Protein AF-A0A5E4KSM4-F1 (afdb_monomer)

Foldseek 3Di:
DAQADDPDPPDVVSVVRNVPKDWDKDAQDQQDPVDSHGFGIFIDIPNATAETEHEDEVVVVDFLVNQVLCLQPPPDCPGQQNPQLRGHQKYWRDYLKFIWIFRHHDRVPTDIDTPEPADPNGDIADDDPVGGSCVCVVVPCVDSNNVSVVCVVVPSPPDDDPDD

Secondary structure (DSSP, 8-state):
------SSTT-HHHHHHHHT--EEEEEEEE--SS---EEEEEEEETTEEEEEEEE--GGGT--HHHHHHHHHHT--TTSGGG-TTTS-SEEEEE-SS-EEEES--BTBTPPPEE----BTTBSS----TTS-TTTHIIIIISSHHHHHHHHHHS-TTTT-----

Nearest PDB structures (foldseek):
  4dap-assembly1_A  TM=7.693E-01  e=1.392E+00  Escherichia coli K-12
  6ut8-assembly1_G  TM=4.962E-01  e=8.204E+00  Thermococcus gammatolerans
  7e8r-assembly1_A-2  TM=4.898E-01  e=8.741E+00  Peduovirus P2
  6hrg-assembly1_A  TM=2.519E-01  e=6.784E+00  Ignicoccus hospitalis

Structure (mmCIF, N/CA/C/O backbone):
data_AF-A0A5E4KSM4-F1
#
_entry.id   AF-A0A5E4KSM4-F1
#
loop_
_atom_site.group_PDB
_atom_site.id
_atom_site.type_symbol
_atom_site.label_atom_id
_atom_site.label_alt_id
_atom_site.label_comp_id
_atom_site.label_asym_id
_atom_site.label_entity_id
_atom_site.label_seq_id
_atom_site.pdbx_PDB_ins_code
_atom_site.Cartn_x
_atom_site.Cartn_y
_atom_sit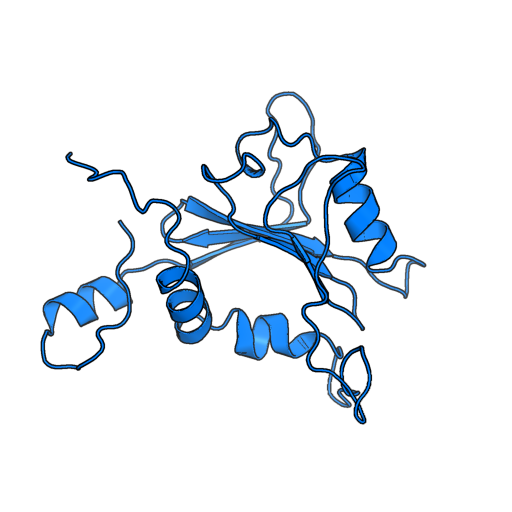e.Cartn_z
_atom_site.occupancy
_atom_site.B_iso_or_equiv
_atom_site.auth_seq_id
_atom_site.auth_comp_id
_atom_site.auth_asym_id
_atom_site.auth_atom_id
_atom_site.pdbx_PDB_model_num
ATOM 1 N N . MET A 1 1 ? -16.378 -13.439 7.287 1.00 70.69 1 MET A N 1
ATOM 2 C CA . MET A 1 1 ? -15.356 -14.501 7.125 1.00 70.69 1 MET A CA 1
ATOM 3 C C . MET A 1 1 ? -14.763 -14.400 5.732 1.00 70.69 1 MET A C 1
ATOM 5 O O . MET A 1 1 ? -15.468 -13.945 4.842 1.00 70.69 1 MET A O 1
ATOM 9 N N . ALA A 1 2 ? -13.489 -14.745 5.560 1.00 84.44 2 ALA A N 1
ATOM 10 C CA . ALA A 1 2 ? -12.841 -14.855 4.255 1.00 84.44 2 ALA A CA 1
ATOM 11 C C . ALA A 1 2 ? -12.543 -16.330 3.982 1.00 84.44 2 ALA A C 1
ATOM 13 O O . ALA A 1 2 ? -12.104 -17.035 4.890 1.00 84.44 2 ALA A O 1
ATOM 14 N N . TYR A 1 3 ? -12.789 -16.777 2.757 1.00 87.50 3 TYR A N 1
ATOM 15 C CA . TYR A 1 3 ? -12.516 -18.149 2.327 1.00 87.50 3 TYR A CA 1
ATOM 16 C C . TYR A 1 3 ? -11.345 -18.133 1.354 1.00 87.50 3 TYR A C 1
ATOM 18 O O . TYR A 1 3 ? -11.289 -17.255 0.505 1.00 87.50 3 TYR A O 1
ATOM 26 N N . PHE A 1 4 ? -10.400 -19.055 1.456 1.00 86.88 4 PHE A N 1
ATOM 27 C CA . PHE A 1 4 ? -9.250 -19.090 0.548 1.00 86.88 4 PHE A CA 1
ATOM 28 C C . PHE A 1 4 ? -9.416 -20.202 -0.480 1.00 86.88 4 PHE A C 1
ATOM 30 O O . PHE A 1 4 ? -10.188 -21.140 -0.266 1.00 86.88 4 PHE A O 1
ATOM 37 N N . LYS A 1 5 ? -8.733 -20.064 -1.618 1.00 82.75 5 LYS A N 1
ATOM 38 C CA . LYS A 1 5 ? -8.804 -21.046 -2.697 1.00 82.75 5 LYS A CA 1
ATOM 39 C C . LYS A 1 5 ? -8.333 -22.405 -2.156 1.00 82.75 5 LYS A C 1
ATOM 41 O O . LYS A 1 5 ? -7.266 -22.459 -1.543 1.00 82.75 5 LYS A O 1
ATOM 46 N N . PRO A 1 6 ? -9.116 -23.484 -2.315 1.00 76.50 6 PRO A N 1
ATOM 47 C CA . PRO A 1 6 ? -8.725 -24.782 -1.789 1.00 76.50 6 PRO A CA 1
ATOM 48 C C . PRO A 1 6 ? -7.533 -25.339 -2.577 1.00 76.50 6 PRO A C 1
ATOM 50 O O . PRO A 1 6 ? -7.424 -25.128 -3.784 1.00 76.50 6 PRO A O 1
ATOM 53 N N . ALA A 1 7 ? -6.653 -26.077 -1.895 1.00 75.19 7 ALA A N 1
ATOM 54 C CA . ALA A 1 7 ? -5.493 -26.715 -2.525 1.00 75.19 7 ALA A CA 1
ATOM 55 C C . ALA A 1 7 ? -5.892 -27.785 -3.563 1.00 75.19 7 ALA A C 1
ATOM 57 O O . ALA A 1 7 ? -5.117 -28.092 -4.464 1.00 75.19 7 ALA A O 1
ATOM 58 N N . SER A 1 8 ? -7.105 -28.335 -3.454 1.00 71.88 8 SER A N 1
ATOM 59 C CA . SER A 1 8 ? -7.704 -29.253 -4.422 1.00 71.88 8 SER A CA 1
ATOM 60 C C . SER A 1 8 ? -9.164 -28.874 -4.698 1.00 71.88 8 SER A C 1
ATOM 62 O O . SER A 1 8 ? -9.861 -28.354 -3.829 1.00 71.88 8 SER A O 1
ATOM 64 N N . GLY A 1 9 ? -9.661 -29.162 -5.904 1.00 67.81 9 GLY A N 1
ATOM 65 C CA . GLY A 1 9 ? -11.060 -28.914 -6.296 1.00 67.81 9 GLY A CA 1
ATOM 66 C C . GLY A 1 9 ? -12.077 -29.898 -5.702 1.00 67.81 9 GLY A C 1
ATOM 67 O O . GLY A 1 9 ? -13.215 -29.951 -6.152 1.00 67.81 9 GLY A O 1
ATOM 68 N N . LEU A 1 10 ? -11.678 -30.710 -4.718 1.00 71.06 10 LEU A N 1
ATOM 69 C CA . LEU A 1 10 ? -12.478 -31.825 -4.199 1.00 71.06 10 LEU A CA 1
ATOM 70 C C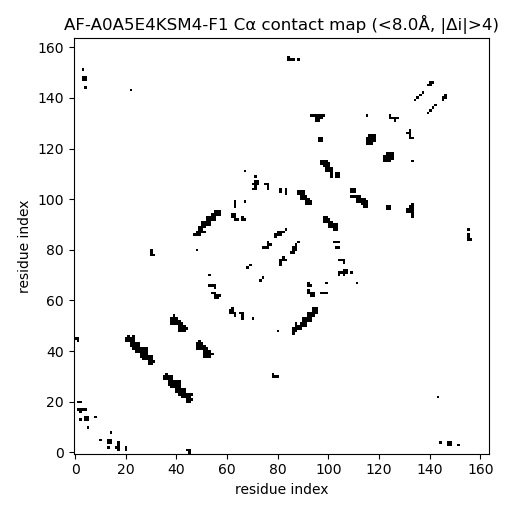 . LEU A 1 10 ? -13.612 -31.388 -3.258 1.00 71.06 10 LEU A C 1
ATOM 72 O O . LEU A 1 10 ? -14.458 -32.207 -2.916 1.00 71.06 10 LEU A O 1
ATOM 76 N N . ASN A 1 11 ? -13.646 -30.117 -2.840 1.00 81.88 11 ASN A N 1
ATOM 77 C CA . ASN A 1 11 ? -14.707 -29.570 -1.994 1.00 81.88 11 ASN A CA 1
ATOM 78 C C . ASN A 1 11 ? -15.462 -28.430 -2.715 1.00 81.88 11 ASN A C 1
ATOM 80 O O . ASN A 1 11 ? -15.051 -27.264 -2.632 1.00 81.88 11 ASN A O 1
ATOM 84 N N . PRO A 1 12 ? -16.591 -28.744 -3.381 1.00 83.69 12 PRO A N 1
ATOM 85 C CA . PRO A 1 12 ? -17.412 -27.762 -4.091 1.00 83.69 12 PRO A CA 1
ATOM 86 C C . PRO A 1 12 ? -17.946 -26.628 -3.204 1.00 83.69 12 PRO A C 1
ATOM 88 O O . PRO A 1 12 ? -18.126 -25.505 -3.676 1.00 83.69 12 PRO A O 1
ATOM 91 N N . GLU A 1 13 ? -18.195 -26.880 -1.916 1.00 85.44 13 GLU A N 1
ATOM 92 C CA . GLU A 1 13 ? -18.677 -25.853 -0.981 1.00 85.44 13 GLU A CA 1
ATOM 93 C C . GLU A 1 13 ? -17.594 -24.821 -0.660 1.00 85.44 13 GLU A C 1
ATOM 95 O O . GLU A 1 13 ? -17.872 -23.620 -0.582 1.00 85.44 13 GLU A O 1
ATOM 100 N N . THR A 1 14 ? -16.344 -25.270 -0.532 1.00 83.50 14 THR A N 1
ATOM 101 C CA . THR A 1 14 ? -15.199 -24.373 -0.323 1.00 83.50 14 THR A CA 1
ATOM 102 C C . THR A 1 14 ? -14.975 -23.493 -1.549 1.00 83.50 14 THR A C 1
ATOM 104 O O . THR A 1 14 ? -14.737 -22.293 -1.414 1.00 83.50 14 THR A O 1
ATOM 107 N N . GLU A 1 15 ? -15.135 -24.047 -2.752 1.00 86.88 15 GLU A N 1
ATOM 108 C CA . GLU A 1 15 ? -15.044 -23.275 -3.991 1.00 86.88 15 GLU A CA 1
ATOM 109 C C . GLU A 1 15 ? -16.175 -22.240 -4.115 1.00 86.88 15 GLU A C 1
ATOM 111 O O . GLU A 1 15 ? -15.921 -21.078 -4.445 1.00 86.88 15 GLU A O 1
ATOM 116 N N . ARG A 1 16 ? -17.421 -22.620 -3.793 1.00 88.94 16 ARG A N 1
ATOM 117 C CA . ARG A 1 16 ? -18.547 -21.671 -3.727 1.00 88.94 16 ARG A CA 1
ATOM 118 C C . ARG A 1 16 ? -18.259 -20.548 -2.735 1.00 88.94 16 ARG A C 1
ATOM 120 O O . ARG A 1 16 ? -18.412 -19.378 -3.076 1.00 88.94 16 ARG A O 1
ATOM 127 N N . SER A 1 17 ? -17.777 -20.888 -1.543 1.00 90.44 17 SER A N 1
ATOM 128 C CA . SER A 1 17 ? -17.452 -19.910 -0.501 1.00 90.44 17 SER A CA 1
ATOM 129 C C . SER A 1 17 ? -16.315 -18.971 -0.920 1.00 90.44 17 SER A C 1
ATOM 131 O O . SER A 1 17 ? -16.392 -17.767 -0.679 1.00 90.44 17 SER A O 1
ATOM 133 N N . TYR A 1 18 ? -15.294 -19.481 -1.619 1.00 91.56 18 TYR A N 1
ATOM 134 C CA . TYR A 1 18 ? -14.220 -18.666 -2.192 1.00 91.56 18 TYR A CA 1
ATOM 135 C C . TYR A 1 18 ? -14.749 -17.639 -3.204 1.00 91.56 18 TYR A C 1
ATOM 137 O O . TYR A 1 18 ? -14.391 -16.456 -3.154 1.00 91.56 18 TYR A O 1
ATOM 145 N N . LYS A 1 19 ? -15.648 -18.072 -4.097 1.00 91.94 19 LYS A N 1
ATOM 146 C CA . LYS A 1 19 ? -16.264 -17.204 -5.112 1.00 91.94 19 LYS A CA 1
ATOM 147 C C . LYS A 1 19 ? -17.088 -16.073 -4.489 1.00 91.94 19 LYS A C 1
ATOM 149 O O . LYS A 1 19 ? -17.129 -14.989 -5.066 1.00 91.94 19 LYS A O 1
ATOM 154 N N . LEU A 1 20 ? -17.653 -16.284 -3.297 1.00 94.38 20 LEU A N 1
ATOM 155 C CA . LEU A 1 20 ? -18.423 -15.279 -2.554 1.00 94.38 20 LEU A CA 1
ATOM 156 C C . LEU A 1 20 ? -17.577 -14.168 -1.912 1.00 94.38 20 LEU A C 1
ATOM 158 O O . LEU A 1 20 ? -18.148 -13.170 -1.469 1.00 94.38 20 LEU A O 1
ATOM 162 N N . ASN A 1 21 ? -16.244 -14.289 -1.865 1.00 95.25 21 ASN A N 1
ATOM 163 C CA . ASN A 1 21 ? -15.414 -13.193 -1.367 1.00 95.25 21 ASN A CA 1
ATOM 164 C C . ASN A 1 21 ? -15.533 -11.957 -2.261 1.00 95.25 21 ASN A C 1
ATOM 166 O O . ASN A 1 21 ? -15.333 -12.023 -3.480 1.00 95.25 21 ASN A O 1
ATOM 170 N N . LYS A 1 22 ? -15.769 -10.816 -1.619 1.00 95.75 22 LYS A N 1
ATOM 171 C CA . LYS A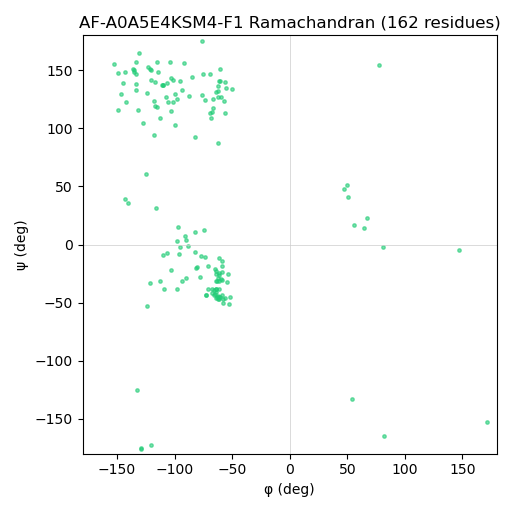 1 22 ? -15.820 -9.490 -2.222 1.00 95.75 22 LYS A CA 1
ATOM 172 C C . LYS A 1 22 ? -14.533 -8.746 -1.903 1.00 95.75 22 LYS A C 1
ATOM 174 O O . LYS A 1 22 ? -14.271 -8.431 -0.741 1.00 95.75 22 LYS A O 1
ATOM 179 N N . LEU A 1 23 ? -13.751 -8.463 -2.938 1.00 96.50 23 LEU A N 1
ATOM 180 C CA . LEU A 1 23 ? -12.612 -7.559 -2.859 1.00 96.50 23 LEU A CA 1
ATOM 181 C C . LEU A 1 23 ? -13.069 -6.176 -3.315 1.00 96.50 23 LEU A C 1
ATOM 183 O O . LEU A 1 23 ? -13.861 -6.061 -4.250 1.00 96.50 23 LEU A O 1
ATOM 187 N N . THR A 1 24 ? -12.596 -5.136 -2.643 1.00 97.56 24 THR A N 1
ATOM 188 C CA . THR A 1 24 ? -12.997 -3.753 -2.922 1.00 97.56 24 THR A CA 1
ATOM 189 C C . THR A 1 24 ? -11.788 -2.838 -2.956 1.00 97.56 24 THR A C 1
ATOM 191 O O . THR A 1 24 ? -10.850 -3.032 -2.184 1.00 97.56 24 THR A O 1
ATOM 194 N N . VAL A 1 25 ? -11.855 -1.798 -3.784 1.00 98.19 25 VAL A N 1
ATOM 195 C CA . VAL A 1 25 ? -10.913 -0.677 -3.771 1.00 98.19 25 VAL A CA 1
ATOM 196 C C . VAL A 1 25 ? -11.693 0.583 -3.423 1.00 98.19 25 VAL A C 1
ATOM 198 O O . VAL A 1 25 ? -12.607 0.964 -4.151 1.00 98.19 25 VAL A O 1
ATOM 201 N N . THR A 1 26 ? -11.340 1.233 -2.319 1.00 98.25 26 THR A N 1
ATOM 202 C CA . THR A 1 26 ? -11.922 2.520 -1.922 1.00 98.25 26 THR A CA 1
ATOM 203 C C . THR A 1 26 ? -10.906 3.618 -2.172 1.00 98.25 26 THR A C 1
ATOM 205 O O . THR A 1 26 ? -9.810 3.569 -1.621 1.00 98.25 26 THR A O 1
ATOM 208 N N . ARG A 1 27 ? -11.268 4.613 -2.983 1.00 98.38 27 ARG A N 1
ATOM 209 C CA . ARG A 1 27 ? -10.432 5.790 -3.246 1.00 98.38 27 ARG A CA 1
ATOM 210 C C . ARG A 1 27 ? -10.633 6.845 -2.165 1.00 98.38 27 ARG A C 1
ATOM 212 O O . ARG A 1 27 ? -11.762 7.042 -1.727 1.00 98.38 27 ARG A O 1
ATOM 219 N N . GLN A 1 28 ? -9.562 7.552 -1.808 1.00 97.56 28 GLN A N 1
ATOM 220 C CA . GLN A 1 28 ? -9.586 8.702 -0.901 1.00 97.56 28 GLN A CA 1
ATOM 221 C C . GLN A 1 28 ? -10.341 8.400 0.402 1.00 97.56 28 GLN A C 1
ATOM 223 O O . GLN A 1 28 ? -11.248 9.126 0.813 1.00 97.56 28 GLN A O 1
ATOM 228 N N . LEU A 1 29 ? -9.983 7.293 1.056 1.00 96.88 29 LEU A N 1
ATOM 229 C CA . LEU A 1 29 ? -10.634 6.877 2.292 1.00 96.88 29 LEU A CA 1
ATOM 230 C C . LEU A 1 29 ? -10.295 7.861 3.412 1.00 96.88 29 LEU A C 1
ATOM 232 O O . LEU A 1 29 ? -9.184 7.829 3.942 1.00 96.88 29 LEU A O 1
ATOM 236 N N . LYS A 1 30 ? -11.279 8.658 3.833 1.00 96.81 30 LYS A N 1
ATOM 237 C CA . LYS A 1 30 ? -11.229 9.404 5.094 1.00 96.81 30 LYS A CA 1
ATOM 238 C C . LYS A 1 30 ? -11.285 8.418 6.254 1.00 96.81 30 LYS A C 1
ATOM 240 O O . LYS A 1 30 ? -12.267 7.697 6.420 1.00 96.81 30 LYS A O 1
ATOM 245 N N . TYR A 1 31 ? -10.203 8.341 7.019 1.00 93.56 31 TYR A N 1
ATOM 246 C CA . TYR A 1 31 ? -10.014 7.290 8.026 1.00 93.56 31 TYR A CA 1
ATOM 247 C C . TYR A 1 31 ? -10.178 7.777 9.468 1.00 93.56 31 TYR A C 1
ATOM 249 O O . TYR A 1 31 ? -10.157 6.961 10.389 1.00 93.56 31 TYR A O 1
ATOM 257 N N . SER A 1 32 ? -10.314 9.087 9.664 1.00 93.44 32 SER A N 1
ATOM 258 C CA . SER A 1 32 ? -10.371 9.726 10.974 1.00 93.44 32 SER A CA 1
ATOM 259 C C . SER A 1 32 ? -11.721 10.405 11.169 1.00 93.44 32 SER A C 1
ATOM 261 O O . SER A 1 32 ? -12.227 11.062 10.268 1.00 93.44 32 SER A O 1
ATOM 263 N N . LEU A 1 33 ? -12.283 10.298 12.374 1.00 92.19 33 LEU A N 1
ATOM 264 C CA . LEU A 1 33 ? -13.442 11.106 12.784 1.00 92.19 33 LEU A CA 1
ATOM 265 C C . LEU A 1 33 ? -13.035 12.506 13.267 1.00 92.19 33 LEU A C 1
ATOM 267 O O . LEU A 1 33 ? -13.890 13.322 13.592 1.00 92.19 33 LEU A O 1
ATOM 271 N N . LYS A 1 34 ? -11.727 12.762 13.383 1.00 93.44 34 LYS A N 1
ATOM 272 C CA . LYS A 1 34 ? -11.157 13.995 13.941 1.00 93.44 34 LYS A CA 1
ATOM 273 C C . LYS A 1 34 ? -10.477 14.862 12.885 1.00 93.44 34 LYS A C 1
ATOM 275 O O . LYS A 1 34 ? -10.039 15.962 13.199 1.00 93.44 34 LYS A O 1
ATOM 280 N N . SER A 1 35 ? -10.319 14.352 11.665 1.00 93.56 35 SER A N 1
ATOM 281 C CA . SER A 1 35 ? -9.676 15.070 10.569 1.00 93.56 35 SER A CA 1
ATOM 282 C C . SER A 1 35 ? -10.195 14.593 9.219 1.00 93.56 35 SER A C 1
ATOM 284 O O . SER A 1 35 ? -10.588 13.442 9.066 1.00 93.56 35 SER A O 1
ATOM 286 N N . GLU A 1 36 ? -10.091 15.460 8.218 1.00 94.94 36 GLU A N 1
ATOM 287 C CA . GLU A 1 36 ? -10.439 15.155 6.826 1.00 94.94 36 GLU A CA 1
ATOM 288 C C . GLU A 1 36 ? -9.315 14.423 6.074 1.00 94.94 36 GLU A C 1
ATOM 29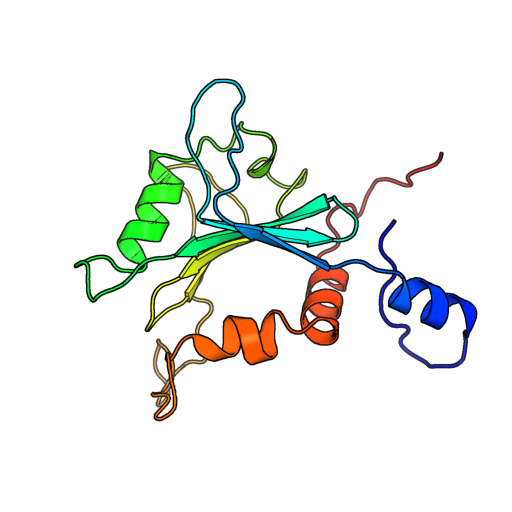0 O O . GLU A 1 36 ? -9.364 14.290 4.851 1.00 94.94 36 GLU A O 1
ATOM 295 N N . LYS A 1 37 ? -8.279 13.956 6.787 1.00 95.81 37 LYS A N 1
ATOM 296 C CA . LYS A 1 37 ? -7.162 13.235 6.176 1.00 95.81 37 LYS A CA 1
ATOM 297 C C . LYS A 1 37 ? -7.666 11.938 5.539 1.00 95.81 37 LYS A C 1
ATOM 299 O O . LYS A 1 37 ? -8.369 11.145 6.172 1.00 95.81 37 LYS A O 1
ATOM 304 N N . SER A 1 38 ? -7.247 11.712 4.300 1.00 97.38 38 SER A N 1
ATOM 305 C CA . SER A 1 38 ? -7.524 10.504 3.533 1.00 97.38 38 SER A CA 1
ATOM 306 C C . SER A 1 38 ? -6.249 9.723 3.238 1.00 97.38 38 SER A C 1
ATOM 308 O O . SER A 1 38 ? -5.156 10.288 3.239 1.00 97.38 38 SER A O 1
ATOM 310 N N . VAL A 1 39 ? -6.401 8.423 2.989 1.00 97.50 39 VAL A N 1
ATOM 311 C CA . VAL A 1 39 ? -5.407 7.607 2.278 1.00 97.50 39 VAL A CA 1
ATOM 312 C C . VAL A 1 39 ? -5.882 7.380 0.845 1.00 97.50 39 VAL A C 1
ATOM 314 O O . VAL A 1 39 ? -7.088 7.223 0.623 1.00 97.50 39 VAL A O 1
ATOM 317 N N . ASP A 1 40 ? -4.963 7.375 -0.122 1.00 98.31 40 ASP A N 1
ATOM 318 C CA . ASP A 1 40 ? -5.327 7.383 -1.542 1.00 98.31 40 ASP A CA 1
ATOM 319 C C . ASP A 1 40 ? -6.138 6.159 -1.952 1.00 98.31 40 ASP A C 1
ATOM 321 O O . ASP A 1 40 ? -7.168 6.316 -2.613 1.00 98.31 40 ASP A O 1
ATOM 325 N N . LEU A 1 41 ? -5.723 4.960 -1.526 1.00 98.56 41 LEU A N 1
ATOM 326 C CA . LEU A 1 41 ? -6.504 3.736 -1.702 1.00 98.56 41 LEU A CA 1
ATOM 327 C C . LEU A 1 41 ? -6.566 2.899 -0.422 1.00 98.56 41 LEU A C 1
ATOM 329 O O . LEU A 1 41 ? -5.595 2.777 0.328 1.00 98.56 41 LEU A O 1
ATOM 333 N N . LEU A 1 42 ? -7.702 2.233 -0.235 1.00 98.25 42 LEU A N 1
ATOM 334 C CA . LEU A 1 42 ? -7.856 1.091 0.657 1.00 98.25 42 LEU A CA 1
ATOM 335 C C . LEU A 1 42 ? -8.264 -0.137 -0.158 1.00 98.25 42 LEU A C 1
ATOM 337 O O . LEU A 1 42 ? -9.315 -0.132 -0.799 1.00 98.25 42 LEU A O 1
ATOM 341 N N . LEU A 1 43 ? -7.480 -1.208 -0.058 1.00 97.81 43 LEU A N 1
ATOM 342 C CA . LEU A 1 43 ? -7.885 -2.539 -0.499 1.00 97.81 43 LEU A CA 1
ATOM 343 C C . LEU A 1 43 ? -8.620 -3.235 0.647 1.00 97.81 43 LEU A C 1
ATOM 345 O O . LEU A 1 43 ? -8.116 -3.301 1.775 1.00 97.81 43 LEU A O 1
ATOM 349 N N . GLY A 1 44 ? -9.811 -3.750 0.358 1.00 96.12 44 GLY A N 1
ATOM 350 C CA . GLY A 1 44 ? -10.685 -4.411 1.320 1.00 96.12 44 GLY A CA 1
ATOM 351 C C . GLY A 1 44 ? -11.054 -5.835 0.913 1.00 96.12 44 GLY A C 1
ATOM 352 O O . GLY A 1 44 ? -11.103 -6.159 -0.271 1.00 96.12 44 GLY A O 1
ATOM 353 N N . LEU A 1 45 ? -11.342 -6.672 1.910 1.00 95.31 45 LEU A N 1
ATOM 354 C CA . LEU A 1 45 ? -11.851 -8.033 1.753 1.00 95.31 45 LEU A CA 1
ATOM 355 C C . LEU A 1 45 ? -13.055 -8.235 2.673 1.00 95.31 45 LEU A C 1
ATOM 357 O O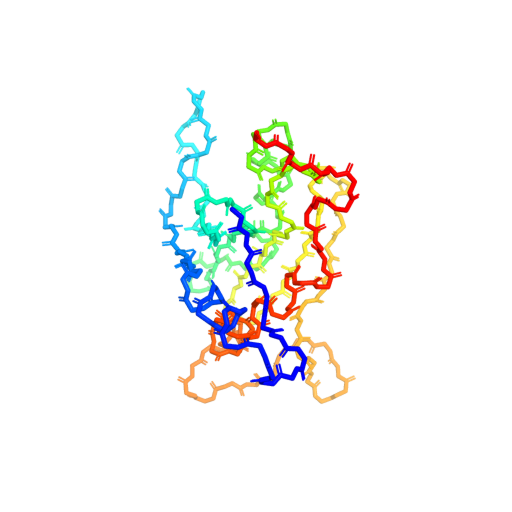 . LEU A 1 45 ? -12.925 -8.177 3.895 1.00 95.31 45 LEU A O 1
ATOM 361 N N . ASN A 1 46 ? -14.232 -8.471 2.094 1.00 94.12 46 ASN A N 1
ATOM 362 C CA . ASN A 1 46 ? -15.495 -8.662 2.816 1.00 94.12 46 ASN A CA 1
ATOM 363 C C . ASN A 1 46 ? -15.763 -7.548 3.849 1.00 94.12 46 ASN A C 1
ATOM 365 O O . ASN A 1 46 ? -16.186 -7.815 4.972 1.00 94.12 46 ASN A O 1
ATOM 369 N N . GLY A 1 47 ? -15.465 -6.299 3.470 1.00 90.81 47 GLY A N 1
ATOM 370 C CA . GLY A 1 47 ? -15.627 -5.110 4.314 1.00 90.81 47 GLY A CA 1
ATOM 371 C C . GLY A 1 47 ? -14.498 -4.865 5.322 1.00 90.81 47 GLY A C 1
ATOM 372 O O . GLY A 1 47 ? -14.527 -3.861 6.031 1.00 90.81 47 GLY A O 1
ATOM 373 N N . LEU A 1 48 ? -13.490 -5.739 5.393 1.00 91.38 48 LEU A N 1
ATOM 374 C CA . LEU A 1 48 ? -12.325 -5.549 6.255 1.00 91.38 48 LEU A CA 1
ATOM 375 C C . LEU A 1 48 ? -11.182 -4.872 5.486 1.00 91.38 48 LEU A C 1
ATOM 377 O O . LEU A 1 48 ? -10.847 -5.330 4.393 1.00 91.38 48 LEU A O 1
ATOM 381 N N . PRO A 1 49 ? -10.540 -3.832 6.045 1.00 94.00 49 PRO A N 1
ATOM 382 C CA . PRO A 1 49 ? -9.351 -3.233 5.446 1.00 94.00 49 PRO A CA 1
ATOM 383 C C . PRO A 1 49 ? -8.183 -4.224 5.487 1.00 94.00 49 PRO A C 1
ATOM 385 O O . PRO A 1 49 ? -7.829 -4.709 6.564 1.00 94.00 49 PRO A O 1
ATOM 388 N N . VAL A 1 50 ? -7.569 -4.501 4.334 1.00 95.19 50 VAL A N 1
ATOM 389 C CA . VAL A 1 50 ? -6.408 -5.403 4.228 1.00 95.19 50 VAL A CA 1
ATOM 390 C C . VAL A 1 50 ? -5.132 -4.678 3.824 1.00 95.19 50 VAL A C 1
ATOM 392 O O . VAL A 1 50 ? -4.060 -5.054 4.292 1.00 95.19 50 VAL A O 1
ATOM 395 N N . SER A 1 51 ? -5.221 -3.608 3.034 1.00 97.38 51 SER A N 1
ATOM 396 C CA . SER A 1 51 ? -4.058 -2.798 2.677 1.00 97.38 51 SER A CA 1
ATOM 397 C C . SER A 1 51 ? -4.427 -1.339 2.447 1.00 97.38 51 SER A C 1
ATOM 399 O O . SER A 1 51 ? -5.527 -1.049 1.984 1.00 97.38 51 SER A O 1
ATOM 401 N N . THR A 1 52 ? -3.509 -0.430 2.765 1.00 98.56 52 THR A N 1
ATOM 402 C CA . THR A 1 52 ? -3.616 0.991 2.412 1.00 98.56 52 THR A CA 1
ATOM 403 C C . THR A 1 52 ? -2.513 1.372 1.437 1.00 98.56 52 THR A C 1
ATOM 405 O O . THR A 1 52 ? -1.405 0.847 1.536 1.00 98.56 52 THR A O 1
ATOM 408 N N . VAL A 1 53 ? -2.780 2.327 0.555 1.00 98.75 53 VAL A N 1
ATOM 409 C CA . VAL A 1 53 ? -1.835 2.757 -0.479 1.00 98.75 53 VAL A CA 1
ATOM 410 C C . VAL A 1 53 ? -1.772 4.278 -0.518 1.00 98.75 53 VAL A C 1
ATOM 412 O O . VAL A 1 53 ? -2.818 4.921 -0.546 1.00 98.75 53 VAL A O 1
ATOM 415 N N . GLU A 1 54 ? -0.562 4.828 -0.550 1.00 98.69 54 GLU A N 1
ATOM 416 C CA . GLU A 1 54 ? -0.294 6.224 -0.916 1.00 98.69 54 GLU A CA 1
ATOM 417 C C . GLU A 1 54 ? 0.351 6.235 -2.302 1.00 98.69 54 GLU A C 1
ATOM 419 O O . GLU A 1 54 ? 1.344 5.537 -2.535 1.00 98.69 54 GLU A O 1
ATOM 424 N N . LEU A 1 55 ? -0.226 7.013 -3.215 1.00 98.31 55 LEU A N 1
ATOM 425 C CA . LEU A 1 55 ? 0.207 7.138 -4.600 1.00 98.31 55 LEU A CA 1
ATOM 426 C C . LEU A 1 55 ? 0.897 8.488 -4.805 1.00 98.31 55 LEU A C 1
ATOM 428 O O . LEU A 1 55 ? 0.452 9.529 -4.314 1.00 98.31 55 LEU A O 1
ATOM 432 N N . LYS A 1 56 ? 1.992 8.481 -5.562 1.00 98.00 56 LYS A N 1
ATOM 433 C CA . LYS A 1 56 ? 2.724 9.683 -5.971 1.00 98.00 56 LYS A CA 1
ATOM 434 C C . LYS A 1 56 ? 2.994 9.657 -7.463 1.00 98.00 56 LYS A C 1
ATOM 436 O O . LYS A 1 56 ? 2.803 8.643 -8.128 1.00 98.00 56 LYS A O 1
ATOM 441 N N . SER A 1 57 ? 3.370 10.812 -7.992 1.00 95.06 57 SER A N 1
ATOM 442 C CA . SER A 1 57 ? 3.616 11.008 -9.412 1.00 95.06 57 SER A CA 1
ATOM 443 C C . SER A 1 57 ? 4.803 11.935 -9.605 1.00 95.06 57 SER A C 1
ATOM 445 O O . SER A 1 57 ? 4.794 13.088 -9.161 1.00 95.06 57 SER A O 1
ATOM 447 N N . GLN A 1 58 ? 5.813 11.444 -10.317 1.00 90.50 58 GLN A N 1
ATOM 448 C CA . GLN A 1 58 ? 7.017 12.217 -10.612 1.00 90.50 58 GLN A CA 1
ATOM 449 C C . GLN A 1 58 ? 6.687 13.441 -11.482 1.00 90.50 58 GLN A C 1
ATOM 451 O O . GLN A 1 58 ? 7.356 14.465 -11.374 1.00 90.50 58 GLN A O 1
ATOM 456 N N . PHE A 1 59 ? 5.595 13.393 -12.260 1.00 90.06 59 PHE A N 1
ATOM 457 C CA . PHE A 1 59 ? 5.084 14.542 -13.018 1.00 90.06 59 PHE A CA 1
ATOM 458 C C . PHE A 1 59 ? 4.716 15.733 -12.125 1.00 90.06 59 PHE A C 1
ATOM 460 O O . PHE A 1 59 ? 4.818 16.877 -12.555 1.00 90.06 59 PHE A O 1
ATOM 467 N N . THR A 1 60 ? 4.309 15.480 -10.878 1.00 92.44 60 THR A N 1
ATOM 468 C CA . THR A 1 60 ? 4.020 16.522 -9.879 1.00 92.44 60 THR A CA 1
ATOM 469 C C . THR A 1 60 ? 5.203 16.776 -8.941 1.00 92.44 60 THR A C 1
ATOM 471 O O . THR A 1 60 ? 5.024 17.352 -7.871 1.00 92.44 60 THR A O 1
ATOM 474 N N . GLY A 1 61 ? 6.405 16.303 -9.292 1.00 94.94 61 GLY A N 1
ATOM 475 C CA . GLY A 1 61 ? 7.603 16.416 -8.460 1.00 94.94 61 GLY A CA 1
ATOM 476 C C . GLY A 1 61 ? 7.545 15.593 -7.171 1.00 94.94 61 GLY A C 1
ATOM 477 O O . GLY A 1 61 ? 8.226 15.940 -6.209 1.00 94.94 61 GLY A O 1
ATOM 478 N N . GLN A 1 62 ? 6.711 14.544 -7.123 1.00 97.12 62 GLN A N 1
ATOM 479 C CA . GLN A 1 62 ? 6.599 13.663 -5.962 1.00 97.12 62 GLN A CA 1
ATOM 480 C C . GLN A 1 62 ? 6.928 12.212 -6.305 1.00 97.12 62 GLN A C 1
ATOM 482 O O . GLN A 1 62 ? 6.510 11.697 -7.334 1.00 97.12 62 GLN A O 1
ATOM 487 N N . ASP A 1 63 ? 7.609 11.526 -5.401 1.00 97.88 63 ASP A N 1
ATOM 488 C CA . ASP A 1 63 ? 8.054 10.147 -5.576 1.00 97.88 63 ASP A CA 1
ATOM 489 C C . ASP A 1 63 ? 7.652 9.265 -4.383 1.00 97.88 63 ASP A C 1
ATOM 491 O O . ASP A 1 63 ? 6.978 9.682 -3.432 1.00 97.88 63 ASP A O 1
ATOM 495 N N . VAL A 1 64 ? 8.106 8.019 -4.400 1.00 97.81 64 VAL A N 1
ATOM 496 C CA . VAL A 1 64 ? 7.853 7.062 -3.329 1.00 97.81 64 VAL A CA 1
ATOM 497 C C . VAL A 1 64 ? 8.428 7.504 -1.974 1.00 97.81 64 VAL A C 1
ATOM 499 O O . VAL A 1 64 ? 7.921 7.102 -0.924 1.00 97.81 64 VAL A O 1
ATOM 502 N N . THR A 1 65 ? 9.458 8.355 -1.945 1.00 98.06 65 THR A N 1
ATOM 503 C CA . THR A 1 65 ? 9.987 8.961 -0.711 1.00 98.06 65 THR A CA 1
ATOM 504 C C . THR A 1 65 ? 8.975 9.928 -0.110 1.00 98.06 65 THR A C 1
ATOM 506 O O . THR A 1 65 ? 8.777 9.915 1.108 1.00 98.06 65 THR A O 1
ATOM 509 N N . ASN A 1 66 ? 8.248 10.691 -0.931 1.00 98.50 66 ASN A N 1
ATOM 510 C CA . ASN A 1 66 ? 7.144 11.517 -0.442 1.00 98.50 66 ASN A CA 1
ATOM 511 C C . ASN A 1 66 ? 6.000 10.674 0.139 1.00 98.50 66 ASN A C 1
ATOM 513 O O . ASN A 1 66 ? 5.477 11.031 1.193 1.00 98.50 66 ASN A O 1
ATOM 517 N N . ALA A 1 67 ? 5.640 9.549 -0.487 1.00 98.25 67 ALA A N 1
ATOM 518 C CA . ALA A 1 67 ? 4.645 8.622 0.069 1.00 98.25 67 ALA A CA 1
ATOM 519 C C . ALA A 1 67 ? 5.099 8.026 1.414 1.00 98.25 67 ALA A C 1
ATOM 521 O O . ALA A 1 67 ? 4.348 8.043 2.391 1.00 98.25 67 ALA A O 1
ATOM 522 N N . LYS A 1 68 ? 6.354 7.558 1.498 1.00 98.62 68 LYS A N 1
ATOM 523 C CA . LYS A 1 68 ? 6.957 7.058 2.747 1.00 98.62 68 LYS A CA 1
ATOM 524 C C . LYS A 1 68 ? 6.905 8.113 3.854 1.00 98.62 68 LYS A C 1
ATOM 526 O O . LYS A 1 68 ? 6.505 7.800 4.976 1.00 98.62 68 LYS A O 1
ATOM 531 N N . ARG A 1 69 ? 7.273 9.360 3.535 1.00 98.25 69 ARG A N 1
ATOM 532 C CA . ARG A 1 69 ? 7.226 10.491 4.469 1.00 98.25 69 ARG A CA 1
ATOM 533 C C . ARG A 1 69 ? 5.803 10.778 4.938 1.00 98.25 69 ARG A C 1
ATOM 535 O O . ARG A 1 69 ? 5.591 10.923 6.133 1.00 98.25 69 ARG A O 1
ATOM 542 N N . GLN A 1 70 ? 4.825 10.776 4.035 1.00 97.75 70 GLN A N 1
ATOM 543 C CA . GLN A 1 70 ? 3.420 10.991 4.387 1.00 97.75 70 GLN A CA 1
ATOM 544 C C . GLN A 1 70 ? 2.912 9.940 5.386 1.00 97.75 70 GLN A C 1
ATOM 546 O O . GLN A 1 70 ? 2.286 10.282 6.385 1.00 97.75 70 GLN A O 1
ATOM 551 N N . PHE A 1 71 ? 3.249 8.665 5.192 1.00 98.06 71 PHE A N 1
ATOM 552 C CA . PHE A 1 71 ? 2.961 7.629 6.189 1.00 98.06 71 PHE A CA 1
ATOM 553 C C . PHE A 1 71 ? 3.650 7.865 7.540 1.00 98.06 71 PHE A C 1
ATOM 555 O O . PHE A 1 71 ? 3.066 7.573 8.579 1.00 98.06 71 PHE A O 1
ATOM 562 N N . ILE A 1 72 ? 4.888 8.359 7.536 1.00 97.75 72 ILE A N 1
ATOM 563 C CA . ILE A 1 72 ? 5.682 8.593 8.749 1.00 97.75 72 ILE A CA 1
ATOM 564 C C . ILE A 1 72 ? 5.167 9.798 9.548 1.00 97.75 72 ILE A C 1
ATOM 566 O O . ILE A 1 72 ? 5.109 9.731 10.775 1.00 97.75 72 ILE A O 1
ATOM 570 N N . GLU A 1 73 ? 4.833 10.888 8.861 1.00 96.25 73 GLU A N 1
ATOM 571 C CA . GLU A 1 73 ? 4.550 12.191 9.470 1.00 96.25 73 GLU A CA 1
ATOM 572 C C . GLU A 1 73 ? 3.047 12.435 9.653 1.00 96.25 73 GLU A C 1
ATOM 574 O O . GLU A 1 73 ? 2.630 12.971 10.680 1.00 96.25 73 GLU A O 1
ATOM 579 N N . ASP A 1 74 ? 2.211 12.005 8.699 1.00 95.31 74 ASP A N 1
ATOM 580 C CA . ASP A 1 74 ? 0.793 12.380 8.668 1.00 95.31 74 ASP A CA 1
ATOM 581 C C . ASP A 1 74 ? -0.173 11.299 9.144 1.00 95.31 74 ASP A C 1
ATOM 583 O O . ASP A 1 74 ? -1.319 11.631 9.491 1.00 95.31 74 ASP A O 1
ATOM 587 N N . ARG A 1 75 ? 0.239 10.027 9.116 1.00 95.12 75 ARG A N 1
ATOM 588 C CA . ARG A 1 75 ? -0.612 8.878 9.454 1.00 95.12 75 ARG A CA 1
ATOM 589 C C . ARG A 1 75 ? -0.328 8.420 10.877 1.00 95.12 75 ARG A C 1
ATOM 591 O O . ARG A 1 75 ? 0.655 7.736 11.137 1.00 95.12 75 ARG A O 1
ATOM 598 N N . ASP A 1 76 ? -1.218 8.775 11.803 1.00 94.56 76 ASP A N 1
ATOM 599 C CA . ASP A 1 76 ? -1.122 8.320 13.192 1.00 94.56 76 ASP A CA 1
ATOM 600 C C . ASP A 1 76 ? -1.355 6.793 13.267 1.00 94.56 76 ASP A C 1
ATOM 602 O O . ASP A 1 76 ? -2.464 6.333 12.974 1.00 94.56 76 ASP A O 1
ATOM 606 N N . PRO A 1 77 ? -0.368 5.983 13.709 1.00 94.62 77 PRO A N 1
ATOM 607 C CA . PRO A 1 77 ? -0.525 4.532 13.853 1.00 94.62 77 PRO A CA 1
ATOM 608 C C . PRO A 1 77 ? -1.615 4.105 14.854 1.00 94.62 77 PRO A C 1
ATOM 610 O O . PRO A 1 77 ? -1.960 2.921 14.936 1.00 94.62 77 PRO A O 1
ATOM 613 N N . LYS A 1 78 ? -2.138 5.038 15.661 1.00 93.19 78 LYS A N 1
ATOM 614 C CA . LYS A 1 78 ? -3.255 4.801 16.585 1.00 93.19 78 LYS A CA 1
ATOM 615 C C . LYS A 1 78 ? -4.619 4.848 15.898 1.00 93.19 78 LYS A C 1
ATOM 617 O O . LYS A 1 78 ? -5.567 4.295 16.467 1.00 93.19 78 LYS A O 1
ATOM 622 N N . GLU A 1 79 ? -4.725 5.456 14.715 1.00 95.06 79 GLU A N 1
ATOM 623 C CA . GLU A 1 79 ? -5.961 5.449 13.930 1.00 95.06 79 GLU A CA 1
ATOM 624 C C . GLU A 1 79 ? -6.353 4.005 13.584 1.00 95.06 79 GLU A C 1
ATOM 626 O O . GLU A 1 79 ? -5.478 3.180 13.290 1.00 95.06 79 GLU A O 1
ATOM 631 N N . PRO A 1 80 ? -7.653 3.648 13.616 1.00 93.19 80 PRO A N 1
ATOM 632 C CA . PRO A 1 80 ? -8.079 2.258 13.512 1.00 93.19 80 PRO A CA 1
ATOM 633 C C . PRO A 1 80 ? -7.491 1.526 12.306 1.00 93.19 80 PRO A C 1
ATOM 635 O O . PRO A 1 80 ? -6.998 0.413 12.474 1.00 93.19 80 PRO A O 1
ATOM 638 N N . VAL A 1 81 ? -7.496 2.149 11.122 1.00 95.06 81 VAL A N 1
ATOM 639 C CA . VAL A 1 81 ? -7.044 1.531 9.863 1.00 95.06 81 VAL A CA 1
ATOM 640 C C . VAL A 1 81 ? -5.553 1.164 9.865 1.00 95.06 81 VAL A C 1
ATOM 642 O O . VAL A 1 81 ? -5.193 0.145 9.278 1.00 95.06 81 VAL A O 1
ATOM 645 N N . PHE A 1 82 ? -4.712 1.922 10.577 1.00 95.88 82 PHE A N 1
ATOM 646 C CA . PHE A 1 82 ? -3.253 1.740 10.629 1.00 95.88 82 PHE A CA 1
ATOM 647 C C . PHE A 1 82 ? -2.782 0.898 11.819 1.00 95.88 82 PHE A C 1
ATOM 649 O O . PHE A 1 82 ? -1.591 0.629 11.984 1.00 95.88 82 PHE A O 1
ATOM 656 N N . LYS A 1 83 ? -3.712 0.464 12.674 1.00 92.62 83 LYS A N 1
ATOM 657 C CA . LYS A 1 83 ? -3.370 -0.238 13.903 1.00 92.62 83 LYS A CA 1
ATOM 658 C C . LYS A 1 83 ? -2.808 -1.628 13.609 1.00 92.62 83 LYS A C 1
ATOM 660 O O . LYS A 1 83 ? -3.527 -2.538 13.179 1.00 92.62 83 LYS A O 1
ATOM 665 N N . PHE A 1 84 ? -1.525 -1.795 13.928 1.00 90.06 84 PHE A N 1
ATOM 666 C CA . PHE A 1 84 ? -0.765 -3.020 13.691 1.00 90.06 84 PHE A CA 1
ATOM 667 C C . PHE A 1 84 ? -1.479 -4.279 14.208 1.00 90.06 84 PHE A C 1
ATOM 669 O O . PHE A 1 84 ? -1.985 -4.298 15.335 1.00 90.06 84 PHE A O 1
ATOM 676 N N . LYS A 1 85 ? -1.506 -5.334 13.379 1.00 83.00 85 LYS A N 1
ATOM 677 C CA . LYS A 1 85 ? -2.162 -6.634 13.645 1.00 83.00 85 LYS A CA 1
ATOM 678 C C . LYS A 1 85 ? -3.658 -6.557 13.998 1.00 83.00 85 LYS A C 1
ATOM 680 O O . LYS A 1 85 ? -4.206 -7.504 14.556 1.00 83.00 85 LYS A O 1
ATOM 685 N N . LYS A 1 86 ? -4.335 -5.437 13.719 1.00 81.75 86 LYS A N 1
ATOM 686 C CA . LYS A 1 86 ? -5.782 -5.290 13.968 1.00 81.75 86 LYS A CA 1
ATOM 687 C C . LYS A 1 86 ? -6.591 -4.960 12.720 1.00 81.75 86 LYS A C 1
ATOM 689 O O . LYS A 1 86 ? -7.766 -5.339 12.669 1.00 81.75 86 LYS A O 1
ATOM 694 N N . ARG A 1 87 ? -6.009 -4.215 11.777 1.00 86.12 87 ARG A N 1
ATOM 695 C CA . ARG A 1 87 ? -6.656 -3.772 10.532 1.00 86.12 87 ARG A CA 1
ATOM 696 C C . ARG A 1 87 ? -5.740 -4.020 9.334 1.00 86.12 87 ARG A C 1
ATOM 698 O O . ARG A 1 87 ? -5.352 -5.171 9.160 1.00 86.12 87 ARG A O 1
ATOM 705 N N . ALA A 1 88 ? -5.433 -3.002 8.525 1.00 92.00 88 ALA A N 1
ATOM 706 C CA . ALA A 1 88 ? -4.626 -3.181 7.325 1.00 92.00 88 ALA A CA 1
ATOM 707 C C . ALA A 1 88 ? -3.286 -3.851 7.672 1.00 92.00 88 ALA A C 1
ATOM 709 O O . ALA A 1 88 ? -2.646 -3.517 8.670 1.00 92.00 88 ALA A O 1
ATOM 710 N N . LEU A 1 89 ? -2.912 -4.841 6.867 1.00 93.62 89 LEU A N 1
ATOM 711 C CA . LEU A 1 89 ? -1.758 -5.710 7.090 1.00 93.62 89 LEU A CA 1
ATOM 712 C C . LEU A 1 89 ? -0.486 -5.168 6.457 1.00 93.62 89 LEU A C 1
ATOM 714 O O . LEU A 1 89 ? 0.614 -5.450 6.930 1.00 93.62 89 LEU A O 1
ATOM 718 N N . VAL A 1 90 ? -0.649 -4.416 5.374 1.00 96.50 90 VAL A N 1
ATOM 719 C CA . VAL A 1 90 ? 0.444 -3.862 4.589 1.00 96.50 90 VAL A CA 1
ATOM 720 C C . VAL A 1 90 ? 0.061 -2.490 4.055 1.00 96.50 90 VAL A C 1
ATOM 722 O O . VAL A 1 90 ? -1.069 -2.260 3.617 1.00 96.50 90 VAL A O 1
ATOM 725 N N . HIS A 1 91 ? 1.022 -1.579 4.102 1.00 98.19 91 HIS A N 1
ATOM 726 C CA . HIS A 1 91 ? 0.912 -0.211 3.630 1.00 98.19 91 HIS A CA 1
ATOM 727 C C . HIS A 1 91 ? 1.889 -0.036 2.465 1.00 98.19 91 HIS A C 1
ATOM 729 O O . HIS A 1 91 ? 3.091 -0.229 2.655 1.00 98.19 91 HIS A O 1
ATOM 735 N N . PHE A 1 92 ? 1.380 0.283 1.276 1.00 98.75 92 PHE A N 1
ATOM 736 C CA . PHE A 1 92 ? 2.184 0.488 0.072 1.00 98.75 92 PHE A CA 1
ATOM 737 C C . PHE A 1 92 ? 2.411 1.979 -0.178 1.00 98.75 92 PHE A C 1
ATOM 739 O O . PHE A 1 92 ? 1.467 2.764 -0.212 1.00 98.75 92 PHE A O 1
ATOM 746 N N . ALA A 1 93 ? 3.667 2.351 -0.382 1.00 98.75 93 ALA A N 1
ATOM 747 C CA . ALA A 1 93 ? 4.079 3.620 -0.958 1.00 98.75 93 ALA A CA 1
ATOM 748 C C . ALA A 1 93 ? 4.436 3.353 -2.424 1.00 98.75 93 ALA A C 1
ATOM 750 O O . AL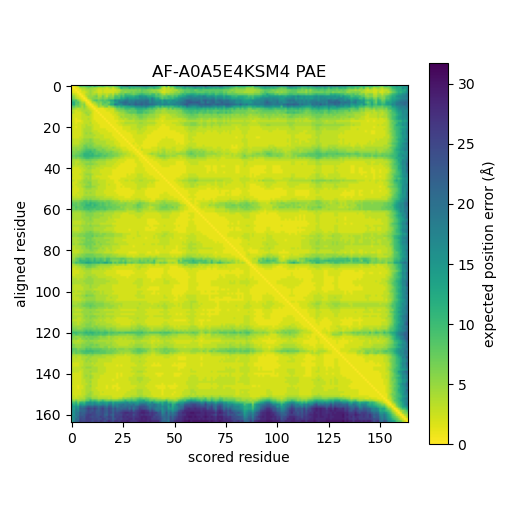A A 1 93 ? 5.282 2.497 -2.691 1.00 98.75 93 ALA A O 1
ATOM 751 N N . VAL A 1 94 ? 3.780 4.043 -3.355 1.00 98.75 94 VAL A N 1
ATOM 752 C CA . VAL A 1 94 ? 3.876 3.749 -4.792 1.00 98.75 94 VAL A CA 1
ATOM 753 C C . VAL A 1 94 ? 4.079 5.035 -5.578 1.00 98.75 94 VAL A C 1
ATOM 755 O O . VAL A 1 94 ? 3.391 6.027 -5.341 1.00 98.75 94 VAL A O 1
ATOM 758 N N . ASP A 1 95 ? 4.966 4.991 -6.560 1.00 98.38 95 ASP A N 1
ATOM 759 C CA . ASP A 1 95 ? 5.005 5.948 -7.661 1.00 98.38 95 ASP A CA 1
ATOM 760 C C . ASP A 1 95 ? 5.051 5.187 -9.016 1.00 98.38 95 ASP A C 1
ATOM 762 O O . ASP A 1 95 ? 4.898 3.958 -9.035 1.00 98.38 95 ASP A O 1
ATOM 766 N N . PRO A 1 96 ? 5.177 5.865 -10.172 1.00 97.94 96 PRO A N 1
ATOM 767 C CA . PRO A 1 96 ? 5.251 5.206 -11.481 1.00 97.94 96 PRO A CA 1
ATOM 768 C C . PRO A 1 96 ? 6.411 4.213 -11.661 1.00 97.94 96 PRO A C 1
ATOM 770 O O . PRO A 1 96 ? 6.326 3.322 -12.514 1.00 97.94 96 PRO A O 1
ATOM 773 N N . ASP A 1 97 ? 7.483 4.359 -10.882 1.00 97.69 97 ASP A N 1
ATOM 774 C CA . ASP A 1 97 ? 8.748 3.652 -11.055 1.00 97.69 97 ASP A CA 1
ATOM 775 C C . ASP A 1 97 ? 9.006 2.602 -9.972 1.00 97.69 97 ASP A C 1
ATOM 777 O O . ASP A 1 97 ? 9.522 1.523 -10.281 1.00 97.69 97 ASP A O 1
ATOM 781 N N . GLU A 1 98 ? 8.641 2.880 -8.721 1.00 98.38 98 GLU A N 1
ATOM 782 C CA . GLU A 1 98 ? 8.974 2.062 -7.560 1.00 98.38 98 GLU A CA 1
ATOM 783 C C . GLU A 1 98 ? 7.803 1.842 -6.592 1.00 98.38 98 GLU A C 1
ATOM 785 O O . GLU A 1 98 ? 6.916 2.675 -6.394 1.00 98.38 98 GLU A O 1
ATOM 790 N N . VAL A 1 99 ? 7.851 0.693 -5.917 1.00 98.69 99 VAL A N 1
ATOM 791 C CA . VAL A 1 99 ? 6.952 0.299 -4.835 1.00 98.69 99 VAL A CA 1
ATOM 792 C C . VAL A 1 99 ? 7.777 -0.046 -3.603 1.00 98.69 99 VAL A C 1
ATOM 794 O O . VAL A 1 99 ? 8.699 -0.864 -3.636 1.00 98.69 99 VAL A O 1
ATOM 797 N N . PHE A 1 100 ? 7.394 0.537 -2.474 1.00 98.81 100 PHE A N 1
ATOM 798 C CA . PHE A 1 100 ? 7.874 0.151 -1.155 1.00 98.81 100 PHE A CA 1
ATOM 799 C C . PHE A 1 100 ? 6.692 -0.245 -0.284 1.00 98.81 100 PHE A C 1
ATOM 801 O O . PHE A 1 100 ? 5.589 0.280 -0.427 1.00 98.81 100 PHE A O 1
ATOM 808 N N . MET A 1 101 ? 6.925 -1.146 0.663 1.00 98.44 101 MET A N 1
ATOM 809 C CA . MET A 1 101 ? 5.891 -1.565 1.597 1.00 98.44 101 MET A CA 1
ATOM 810 C C . MET A 1 101 ? 6.382 -1.600 3.038 1.00 98.44 101 MET A C 1
ATOM 812 O O . MET A 1 101 ? 7.570 -1.765 3.314 1.00 98.44 101 MET A O 1
ATOM 816 N N . THR A 1 102 ? 5.445 -1.497 3.972 1.00 97.88 102 THR A N 1
ATOM 817 C CA . THR A 1 102 ? 5.681 -1.780 5.388 1.00 97.88 102 THR A CA 1
ATOM 818 C C . THR A 1 102 ? 4.465 -2.456 6.005 1.00 97.88 102 THR A C 1
ATOM 820 O O . THR A 1 102 ? 3.330 -2.202 5.611 1.00 97.88 102 THR A O 1
ATOM 823 N N . THR A 1 103 ? 4.685 -3.323 6.989 1.00 95.00 103 THR A N 1
ATOM 824 C CA . THR A 1 103 ? 3.604 -3.990 7.730 1.00 95.00 103 THR A CA 1
ATOM 825 C C . THR A 1 103 ? 3.265 -3.284 9.039 1.00 95.00 103 THR A C 1
ATOM 827 O O . THR A 1 103 ? 2.333 -3.688 9.727 1.00 95.00 103 THR A O 1
ATOM 830 N N . LYS A 1 104 ? 4.057 -2.284 9.451 1.00 96.06 104 LYS A N 1
ATOM 831 C CA . LYS A 1 104 ? 3.873 -1.567 10.715 1.00 96.06 104 LYS A CA 1
ATOM 832 C C . LYS A 1 104 ? 4.343 -0.124 10.582 1.00 96.06 104 LYS A C 1
ATOM 834 O O . LYS A 1 104 ? 5.540 0.121 10.456 1.00 96.06 104 LYS A O 1
ATOM 839 N N . LEU A 1 105 ? 3.411 0.814 10.722 1.00 97.19 105 LEU A N 1
ATOM 840 C CA . LEU A 1 105 ? 3.742 2.223 10.915 1.00 97.19 105 LEU A CA 1
ATOM 841 C C . LEU A 1 105 ? 4.214 2.459 12.357 1.00 97.19 105 LEU A C 1
ATOM 843 O O . LEU A 1 105 ? 3.556 2.057 13.319 1.00 97.19 105 LEU A O 1
ATOM 847 N N . GLU A 1 106 ? 5.369 3.101 12.507 1.00 96.31 106 GLU A N 1
ATOM 848 C CA . GLU A 1 106 ? 5.987 3.450 13.794 1.00 96.31 106 GLU A CA 1
ATOM 849 C C . GLU A 1 106 ? 6.680 4.825 13.723 1.00 96.31 106 GLU A C 1
ATOM 851 O O . GLU A 1 106 ? 7.778 5.028 14.247 1.00 96.31 106 GLU A O 1
ATOM 856 N N . GLY A 1 107 ? 6.054 5.780 13.023 1.00 95.75 107 GLY A N 1
ATOM 857 C CA . GLY A 1 107 ? 6.627 7.108 12.783 1.00 95.75 107 GLY A CA 1
ATOM 858 C C . GLY A 1 107 ? 8.019 6.999 12.158 1.00 95.75 107 GLY A C 1
ATOM 859 O O . GLY A 1 107 ? 8.229 6.186 11.259 1.00 95.75 107 GLY A O 1
ATOM 860 N N . LEU A 1 108 ? 8.995 7.749 12.676 1.00 96.31 108 LEU A N 1
ATOM 861 C CA . LEU A 1 108 ? 10.387 7.729 12.194 1.00 96.31 108 LEU A CA 1
ATOM 862 C C . LEU A 1 108 ? 11.064 6.345 12.266 1.00 96.31 108 LEU A C 1
ATOM 864 O O . LEU A 1 108 ? 12.064 6.119 11.595 1.00 96.31 108 LEU A O 1
ATOM 868 N N . LYS A 1 109 ? 10.538 5.407 13.067 1.00 97.44 109 LYS A N 1
ATOM 869 C CA . LYS A 1 109 ? 11.065 4.034 13.178 1.00 97.44 109 LYS A CA 1
ATOM 870 C C . LYS A 1 109 ? 10.455 3.071 12.156 1.00 97.44 109 LYS A C 1
ATOM 872 O O . LYS A 1 109 ? 10.821 1.895 12.136 1.00 97.44 109 LYS A O 1
ATOM 877 N N . THR A 1 110 ? 9.525 3.543 11.322 1.00 98.06 110 THR A N 1
ATOM 878 C CA . THR A 1 110 ? 8.901 2.737 10.267 1.00 98.06 110 THR A CA 1
ATOM 879 C C . THR A 1 110 ? 9.973 2.186 9.336 1.00 98.06 110 THR A C 1
ATOM 881 O O . THR A 1 110 ? 10.741 2.935 8.736 1.00 98.06 110 THR A O 1
ATOM 884 N N . LYS A 1 111 ? 10.009 0.860 9.193 1.00 97.94 111 LYS A N 1
ATOM 885 C CA . LYS A 1 111 ? 10.919 0.181 8.269 1.00 97.94 111 LYS A CA 1
ATOM 886 C C . LYS A 1 111 ? 10.178 -0.146 6.985 1.00 97.94 111 LYS A C 1
ATOM 888 O O . LYS A 1 111 ? 9.145 -0.816 7.031 1.00 97.94 111 LYS A O 1
ATOM 893 N N . TYR A 1 112 ? 10.725 0.306 5.865 1.00 98.19 112 TYR A N 1
ATOM 894 C CA . TYR A 1 112 ? 10.221 -0.010 4.536 1.00 98.19 112 TYR A CA 1
ATOM 895 C C . TYR A 1 112 ? 11.076 -1.085 3.885 1.00 98.19 112 TYR A C 1
ATOM 897 O O . TYR A 1 112 ? 12.300 -1.079 4.007 1.00 98.19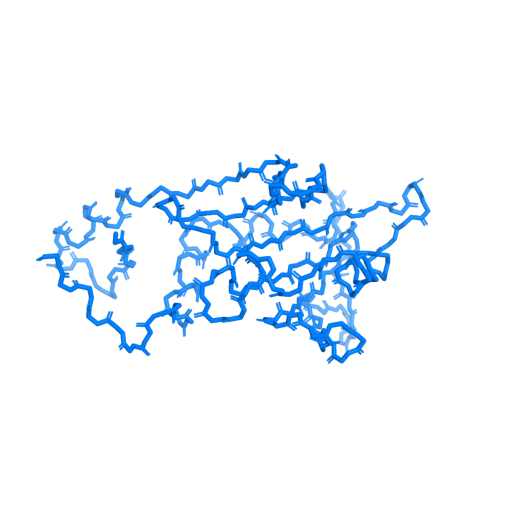 112 TYR A O 1
ATOM 905 N N . LEU A 1 113 ? 10.411 -1.986 3.175 1.00 97.69 113 LEU A N 1
ATOM 906 C CA . LEU A 1 113 ? 11.030 -2.988 2.325 1.00 97.69 113 LEU A CA 1
ATOM 907 C C . LEU A 1 113 ? 10.731 -2.633 0.864 1.00 97.69 113 LEU A C 1
ATOM 909 O O . LEU A 1 113 ? 9.593 -2.250 0.569 1.00 97.69 113 LEU A O 1
ATOM 913 N N . PRO A 1 114 ? 11.714 -2.738 -0.046 1.00 97.88 114 PRO A N 1
ATOM 914 C CA . PRO A 1 114 ? 11.434 -2.632 -1.469 1.00 97.88 114 PRO A CA 1
ATOM 915 C C . PRO A 1 114 ? 10.499 -3.776 -1.873 1.00 97.88 114 PRO A C 1
ATOM 917 O O . PRO A 1 114 ? 10.696 -4.919 -1.461 1.00 97.88 114 PRO A O 1
ATOM 920 N N . PHE A 1 115 ? 9.485 -3.463 -2.672 1.00 98.06 115 PHE A N 1
ATOM 921 C CA . PHE A 1 115 ? 8.549 -4.443 -3.223 1.00 98.06 115 PHE A CA 1
ATOM 922 C C . PHE A 1 115 ? 8.654 -4.499 -4.753 1.00 98.06 115 PHE A C 1
ATOM 924 O O . PHE A 1 115 ? 7.678 -4.745 -5.441 1.00 98.06 115 PHE A O 1
ATOM 931 N N . ASN A 1 116 ? 9.856 -4.243 -5.269 1.00 98.38 116 ASN A N 1
ATOM 932 C CA . ASN A 1 116 ? 10.164 -4.148 -6.691 1.00 98.38 116 ASN A CA 1
ATOM 933 C C . ASN A 1 116 ? 10.607 -5.501 -7.280 1.00 98.38 116 ASN A C 1
ATOM 935 O O . ASN A 1 116 ? 11.134 -6.350 -6.563 1.00 98.38 116 ASN A O 1
ATOM 939 N N . LEU A 1 117 ? 10.446 -5.675 -8.594 1.00 97.69 117 LEU A N 1
ATOM 940 C CA . LEU A 1 117 ? 10.798 -6.893 -9.338 1.00 97.69 117 LEU A CA 1
ATOM 941 C C . LEU A 1 117 ? 12.315 -7.116 -9.485 1.00 97.69 117 LEU A C 1
ATOM 943 O O . LEU A 1 117 ? 12.750 -8.229 -9.777 1.00 97.69 117 LEU A O 1
ATOM 947 N N . GLY A 1 118 ? 13.116 -6.069 -9.286 1.00 97.31 118 GLY A N 1
ATOM 948 C CA . GLY A 1 118 ? 14.528 -6.040 -9.654 1.00 97.31 118 GLY A CA 1
ATOM 949 C C . GLY A 1 118 ? 14.716 -5.824 -11.158 1.00 97.31 118 GLY A C 1
ATOM 950 O O . GLY A 1 118 ? 13.855 -6.156 -11.974 1.00 97.31 118 GLY A O 1
ATOM 951 N N . TYR A 1 119 ? 15.862 -5.268 -11.546 1.00 97.38 119 TYR A N 1
ATOM 952 C CA . TYR A 1 119 ? 16.187 -5.039 -12.955 1.00 97.38 119 TYR A CA 1
ATOM 953 C C . TYR A 1 119 ? 17.687 -5.182 -13.211 1.00 97.38 119 TYR A C 1
ATOM 955 O O . TYR A 1 119 ? 18.494 -4.604 -12.490 1.00 97.38 119 TYR A O 1
ATOM 963 N N . ASN A 1 120 ? 18.079 -5.972 -14.219 1.00 95.38 120 ASN A N 1
ATOM 964 C CA . ASN A 1 120 ? 19.483 -6.207 -14.597 1.00 95.38 120 ASN A CA 1
ATOM 965 C C . ASN A 1 120 ? 20.414 -6.538 -13.409 1.00 95.38 120 ASN A C 1
ATOM 967 O O . ASN A 1 120 ? 21.500 -5.980 -13.284 1.00 95.38 120 ASN A O 1
ATOM 971 N N . LYS A 1 121 ? 19.987 -7.466 -12.535 1.00 93.38 121 LYS A N 1
ATOM 972 C CA . LYS A 1 121 ? 20.675 -7.858 -11.280 1.00 93.38 121 LYS A CA 1
ATOM 973 C C . LYS A 1 121 ? 20.775 -6.744 -10.219 1.00 93.38 121 LYS A C 1
ATOM 975 O O . LYS A 1 121 ? 21.529 -6.888 -9.261 1.00 93.38 121 LYS A O 1
ATOM 980 N N . GLY A 1 122 ? 20.011 -5.664 -10.369 1.00 95.12 122 GLY A N 1
ATOM 981 C CA . GLY A 1 122 ? 19.928 -4.541 -9.438 1.00 95.12 122 GLY A CA 1
ATOM 982 C C . GLY A 1 122 ? 18.518 -4.297 -8.889 1.00 95.12 122 GLY A C 1
ATOM 983 O O . GLY A 1 122 ? 17.596 -5.089 -9.096 1.00 95.12 122 GLY A O 1
ATOM 984 N N . ALA A 1 123 ? 18.374 -3.184 -8.167 1.00 95.44 123 ALA A N 1
ATOM 985 C CA . ALA A 1 123 ? 17.115 -2.711 -7.593 1.00 95.44 123 ALA A CA 1
ATOM 986 C C . ALA A 1 123 ? 16.180 -2.080 -8.649 1.00 95.44 123 ALA A C 1
ATOM 988 O O . ALA A 1 123 ? 16.552 -1.911 -9.809 1.00 95.44 123 ALA A O 1
ATOM 989 N N . GLY A 1 124 ? 14.970 -1.706 -8.226 1.00 96.81 124 GLY A N 1
ATOM 990 C CA . GLY A 1 124 ? 13.966 -1.070 -9.085 1.00 96.81 124 GLY A CA 1
ATOM 991 C C . GLY A 1 124 ? 13.178 -2.071 -9.931 1.00 96.81 124 GLY A C 1
ATOM 992 O O . GLY A 1 124 ? 13.171 -3.267 -9.646 1.00 96.81 124 GLY A O 1
ATOM 993 N N . ASN A 1 125 ? 12.479 -1.574 -10.947 1.00 98.12 125 ASN A N 1
ATOM 994 C CA . ASN A 1 125 ? 11.612 -2.366 -11.820 1.00 98.12 125 ASN A CA 1
ATOM 995 C C . ASN A 1 125 ? 12.075 -2.272 -13.283 1.00 98.12 125 ASN A C 1
ATOM 997 O O . ASN A 1 125 ? 12.625 -1.237 -13.677 1.00 98.12 125 ASN A O 1
ATOM 1001 N N . PRO A 1 126 ? 11.852 -3.317 -14.102 1.00 97.62 126 PRO A N 1
ATOM 1002 C CA . PRO A 1 126 ? 12.099 -3.241 -15.536 1.00 97.62 126 PRO A CA 1
ATOM 1003 C C . PRO A 1 126 ? 11.236 -2.148 -16.191 1.00 97.62 126 PRO A C 1
ATOM 1005 O O . PRO A 1 126 ? 10.140 -1.856 -15.704 1.00 97.62 126 PRO A O 1
ATOM 1008 N N . PRO A 1 127 ? 11.701 -1.533 -17.294 1.00 97.19 127 PRO A N 1
ATOM 1009 C CA . PRO A 1 127 ? 10.875 -0.616 -18.067 1.00 97.19 127 PRO A CA 1
ATOM 1010 C C . PRO A 1 127 ? 9.646 -1.349 -18.617 1.00 97.19 127 PRO A C 1
ATOM 1012 O O . PRO A 1 127 ? 9.755 -2.487 -19.071 1.00 97.19 127 PRO A O 1
ATOM 1015 N N . ASN A 1 128 ? 8.494 -0.678 -18.610 1.00 96.94 128 ASN A N 1
ATOM 1016 C CA . ASN A 1 128 ? 7.287 -1.151 -19.277 1.00 96.94 128 ASN A CA 1
ATOM 1017 C C . ASN A 1 128 ? 6.964 -0.202 -20.449 1.00 96.94 128 ASN A C 1
ATOM 1019 O O . ASN A 1 128 ? 6.572 0.933 -20.195 1.00 96.94 128 ASN A O 1
ATOM 1023 N N . PRO A 1 129 ? 7.142 -0.618 -21.717 1.00 95.44 129 PRO A N 1
ATOM 1024 C CA . PRO A 1 129 ? 6.813 0.218 -22.876 1.00 95.44 129 PRO A CA 1
ATOM 1025 C C . PRO A 1 129 ? 5.331 0.609 -22.962 1.00 95.44 129 PRO A C 1
ATOM 1027 O O . PRO A 1 129 ? 5.009 1.656 -23.512 1.00 95.44 129 PRO A O 1
ATOM 1030 N N . GLU A 1 130 ? 4.448 -0.206 -22.383 1.00 94.50 130 GLU A N 1
ATOM 1031 C CA . GLU A 1 130 ? 2.992 -0.054 -22.465 1.00 94.50 130 GLU A CA 1
ATOM 1032 C C . GLU A 1 130 ? 2.394 0.652 -21.233 1.00 94.50 130 GLU A C 1
ATOM 1034 O O . GLU A 1 130 ? 1.176 0.796 -21.123 1.00 94.50 130 GLU A O 1
ATOM 1039 N N . GLY A 1 131 ? 3.217 1.092 -20.271 1.00 95.12 131 GLY A N 1
ATOM 1040 C CA . GLY A 1 131 ? 2.704 1.729 -19.061 1.00 95.12 131 GLY A CA 1
ATOM 1041 C C . GLY A 1 131 ? 3.736 1.984 -17.967 1.00 95.12 131 GLY A C 1
ATOM 1042 O O . GLY A 1 131 ? 4.922 2.185 -18.205 1.00 95.12 131 GLY A O 1
ATOM 1043 N N . TYR A 1 132 ? 3.268 2.011 -16.721 1.00 97.38 132 TYR A N 1
ATOM 1044 C CA . TYR A 1 132 ? 4.122 2.261 -15.560 1.00 97.38 132 TYR A CA 1
ATOM 1045 C C . TYR A 1 132 ? 4.969 1.036 -15.210 1.00 97.38 132 TYR A C 1
ATOM 1047 O O . TYR A 1 132 ? 4.500 -0.102 -15.313 1.00 97.38 132 TYR A O 1
ATOM 1055 N N . LYS A 1 133 ? 6.188 1.241 -14.696 1.00 98.00 133 LYS A N 1
ATOM 1056 C CA . LYS A 1 133 ? 7.045 0.129 -14.239 1.00 98.00 133 LYS A CA 1
ATOM 1057 C C . LYS A 1 133 ? 6.442 -0.609 -13.042 1.00 98.00 133 LYS A C 1
ATOM 1059 O O . LYS A 1 133 ? 6.774 -1.763 -12.792 1.00 98.00 133 LYS A O 1
ATOM 1064 N N . THR A 1 134 ? 5.531 0.045 -12.323 1.00 98.31 134 THR A N 1
ATOM 1065 C CA . THR A 1 134 ? 4.797 -0.503 -11.176 1.00 98.31 134 THR A CA 1
ATOM 1066 C C . THR A 1 134 ? 3.480 -1.193 -11.536 1.00 98.31 134 THR A C 1
ATOM 1068 O O . THR A 1 134 ? 2.787 -1.675 -10.643 1.00 98.31 134 THR A O 1
ATOM 1071 N N . SER A 1 135 ? 3.153 -1.319 -12.828 1.00 98.12 135 SER A N 1
ATOM 1072 C CA . SER A 1 135 ? 1.923 -1.970 -13.327 1.00 98.12 135 SER A CA 1
ATOM 1073 C C . SER A 1 135 ? 1.692 -3.393 -12.837 1.00 98.12 135 SER A C 1
ATOM 1075 O O . SER A 1 135 ? 0.554 -3.758 -12.534 1.00 98.12 135 SER A O 1
ATOM 1077 N N . TYR A 1 136 ? 2.764 -4.157 -12.614 1.00 98.19 136 TYR A N 1
ATOM 1078 C CA . TYR A 1 136 ? 2.679 -5.489 -12.007 1.00 98.19 136 TYR A CA 1
ATOM 1079 C C . TYR A 1 136 ? 1.922 -5.490 -10.668 1.00 98.19 136 TYR A C 1
ATOM 1081 O O . TYR A 1 136 ? 1.364 -6.518 -10.279 1.00 98.19 136 TYR A O 1
ATOM 1089 N N . LEU A 1 137 ? 1.884 -4.364 -9.947 1.00 98.31 137 LEU A N 1
ATOM 1090 C CA . LEU A 1 137 ? 1.197 -4.267 -8.668 1.00 98.31 137 LEU A CA 1
ATOM 1091 C C . LEU A 1 137 ? -0.313 -4.496 -8.822 1.00 98.31 137 LEU A C 1
ATOM 1093 O O . LEU A 1 137 ? -0.874 -5.279 -8.062 1.00 98.31 137 LEU A O 1
ATOM 1097 N N . TRP A 1 138 ? -0.971 -3.886 -9.815 1.00 97.44 138 TRP A N 1
ATOM 1098 C CA . TRP A 1 138 ? -2.408 -4.099 -10.042 1.00 97.44 138 TRP A CA 1
ATOM 1099 C C . TRP A 1 138 ? -2.714 -5.200 -11.055 1.00 97.44 138 TRP A C 1
ATOM 1101 O O . TRP A 1 138 ? -3.729 -5.874 -10.911 1.00 97.44 138 TRP A O 1
ATOM 1111 N N . GLU A 1 139 ? -1.851 -5.411 -12.048 1.00 97.38 139 GLU A N 1
ATOM 1112 C CA . GLU A 1 139 ? -2.085 -6.412 -13.098 1.00 97.38 139 GLU A CA 1
ATOM 1113 C C . GLU A 1 139 ? -1.789 -7.834 -12.627 1.00 97.38 139 GLU A C 1
ATOM 1115 O O . GLU A 1 139 ? -2.391 -8.786 -13.120 1.00 97.38 139 GLU A O 1
ATOM 1120 N N . TYR A 1 140 ? -0.879 -7.988 -11.661 1.00 97.12 140 TYR A N 1
ATOM 1121 C CA . TYR A 1 140 ? -0.448 -9.296 -11.179 1.00 97.12 140 TYR A CA 1
ATOM 1122 C C . TYR A 1 140 ? -0.639 -9.470 -9.671 1.00 97.12 140 TYR A C 1
ATOM 1124 O O . TYR A 1 140 ? -1.261 -10.439 -9.244 1.00 97.12 140 TYR A O 1
ATOM 1132 N N . VAL A 1 141 ? -0.128 -8.561 -8.836 1.00 97.50 141 VAL A N 1
ATOM 1133 C CA . VAL A 1 141 ? -0.132 -8.757 -7.372 1.00 97.50 141 VAL A CA 1
ATOM 1134 C C . VAL A 1 141 ? -1.531 -8.595 -6.770 1.00 97.50 141 VAL A C 1
ATOM 1136 O O . VAL A 1 141 ? -1.922 -9.397 -5.922 1.00 97.50 141 VAL A O 1
ATOM 1139 N N . TRP A 1 142 ? -2.286 -7.578 -7.191 1.00 97.62 142 TRP A N 1
ATOM 1140 C CA . TRP A 1 142 ? -3.649 -7.314 -6.712 1.00 97.62 142 TRP A CA 1
ATOM 1141 C C . TRP A 1 142 ? -4.746 -7.983 -7.545 1.00 97.62 142 TRP A C 1
ATOM 1143 O O . TRP A 1 142 ? -5.932 -7.764 -7.282 1.00 97.62 142 TRP A O 1
ATOM 1153 N N . GLU A 1 143 ? -4.377 -8.833 -8.505 1.00 97.00 143 GLU A N 1
ATOM 1154 C CA . GLU A 1 143 ? -5.320 -9.768 -9.115 1.00 97.00 143 GLU A CA 1
ATOM 1155 C C . GLU A 1 143 ? -5.950 -10.630 -8.005 1.00 97.00 143 GLU A C 1
ATOM 1157 O O . GLU A 1 143 ? -5.281 -11.008 -7.042 1.00 97.00 143 GLU A O 1
ATOM 1162 N N . LYS A 1 144 ? -7.257 -10.900 -8.096 1.00 94.25 144 LYS A N 1
ATOM 1163 C CA . LYS A 1 144 ? -8.043 -11.502 -7.011 1.00 94.25 144 LYS A CA 1
ATOM 1164 C C . LYS A 1 144 ? -7.423 -12.794 -6.484 1.00 94.25 144 LYS A C 1
ATOM 1166 O O . LYS A 1 144 ? -7.267 -12.921 -5.270 1.00 94.25 144 LYS A O 1
ATOM 1171 N N . ASP A 1 145 ? -7.102 -13.743 -7.356 1.00 94.06 145 ASP A N 1
ATOM 1172 C CA . ASP A 1 145 ? -6.575 -15.042 -6.939 1.00 94.06 145 ASP A CA 1
ATOM 1173 C C . ASP A 1 145 ? -5.173 -14.914 -6.331 1.00 94.06 145 ASP A C 1
ATOM 1175 O O . ASP A 1 145 ? -4.900 -15.512 -5.286 1.00 94.06 145 ASP A O 1
ATOM 1179 N N . ARG A 1 146 ? -4.304 -14.089 -6.925 1.00 95.38 146 ARG A N 1
ATOM 1180 C CA . ARG A 1 146 ? -2.958 -13.811 -6.391 1.00 95.38 146 ARG A CA 1
ATOM 1181 C C . ARG A 1 146 ? -3.003 -13.104 -5.043 1.00 95.38 146 ARG A C 1
ATOM 1183 O O . ARG A 1 146 ? -2.318 -13.515 -4.106 1.00 95.38 146 ARG A O 1
ATOM 1190 N N . TRP A 1 147 ? -3.843 -12.085 -4.916 1.00 95.56 147 TRP A N 1
ATOM 1191 C CA . TRP A 1 147 ? -3.991 -11.330 -3.682 1.00 95.56 147 TRP A CA 1
ATOM 1192 C C . TRP A 1 147 ? -4.557 -12.196 -2.558 1.00 95.56 147 TRP A C 1
ATOM 1194 O O . TRP A 1 147 ? -4.056 -12.166 -1.434 1.00 95.56 147 TRP A O 1
ATOM 1204 N N . MET A 1 148 ? -5.558 -13.025 -2.860 1.00 94.00 148 MET A N 1
ATOM 1205 C CA . MET A 1 148 ? -6.115 -13.970 -1.892 1.00 94.00 148 MET A CA 1
ATOM 1206 C C . MET A 1 148 ? -5.089 -15.027 -1.455 1.00 94.00 148 MET A C 1
ATOM 1208 O O . MET A 1 148 ? -5.044 -15.341 -0.266 1.00 94.00 148 MET A O 1
ATOM 1212 N N . ASP A 1 149 ? -4.237 -15.535 -2.356 1.00 92.31 149 ASP A N 1
ATOM 1213 C CA . ASP A 1 149 ? -3.129 -16.432 -1.985 1.00 92.31 149 ASP A CA 1
ATOM 1214 C C . ASP A 1 149 ? -2.138 -15.741 -1.038 1.00 92.31 149 ASP A C 1
ATOM 1216 O O . ASP A 1 149 ? -1.810 -16.288 0.016 1.00 92.31 149 ASP A O 1
ATOM 1220 N N . ILE A 1 150 ? -1.724 -14.507 -1.342 1.00 92.25 150 ILE A N 1
ATOM 1221 C CA . ILE A 1 150 ? -0.838 -13.722 -0.468 1.00 92.25 150 ILE A CA 1
ATOM 1222 C C . ILE A 1 150 ? -1.466 -13.542 0.921 1.00 92.25 150 ILE A C 1
A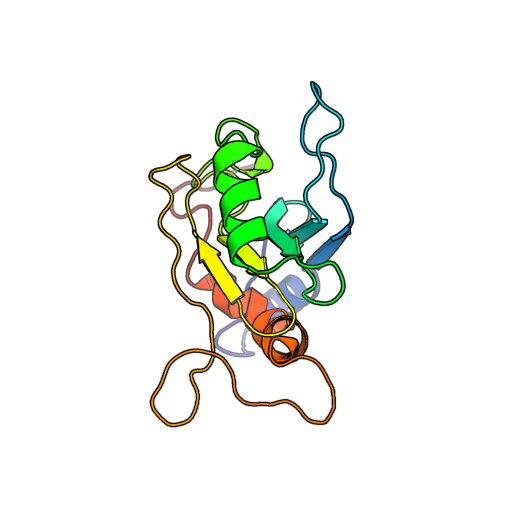TOM 1224 O O . ILE A 1 150 ? -0.829 -13.842 1.933 1.00 92.25 150 ILE A O 1
ATOM 1228 N N . LEU A 1 151 ? -2.728 -13.107 0.991 1.00 90.62 151 LEU A N 1
ATOM 1229 C CA . LEU A 1 151 ? -3.432 -12.902 2.261 1.00 90.62 151 LEU A CA 1
ATOM 1230 C C . LEU A 1 151 ? -3.585 -14.195 3.076 1.00 90.62 151 LEU A C 1
ATOM 1232 O O . LEU A 1 151 ? -3.561 -14.144 4.306 1.00 90.62 151 LEU A O 1
ATOM 1236 N N . SER A 1 152 ? -3.709 -15.349 2.414 1.00 88.12 152 SER A N 1
ATOM 1237 C CA . SER A 1 152 ? -3.818 -16.654 3.079 1.00 88.12 152 SER A CA 1
ATOM 1238 C C . SER A 1 152 ? -2.558 -17.029 3.868 1.00 88.12 152 SER A C 1
ATOM 1240 O O . SER A 1 152 ? -2.648 -17.680 4.909 1.00 88.12 152 SER A O 1
ATOM 1242 N N . ARG A 1 153 ? -1.387 -16.571 3.404 1.00 85.69 153 ARG A N 1
ATOM 1243 C CA . ARG A 1 153 ? -0.077 -16.838 4.022 1.00 85.69 153 ARG A CA 1
ATOM 1244 C C . ARG A 1 153 ? 0.209 -15.917 5.204 1.00 85.69 153 ARG A C 1
ATOM 1246 O O . ARG A 1 153 ? 1.027 -16.249 6.059 1.00 85.69 153 ARG A O 1
ATOM 1253 N N . PHE A 1 154 ? -0.490 -14.786 5.277 1.00 78.31 154 PHE A N 1
ATOM 1254 C CA . PHE A 1 154 ? -0.365 -13.797 6.347 1.00 78.31 154 PHE A CA 1
ATOM 1255 C C . PHE A 1 154 ? -1.725 -13.514 6.995 1.00 78.31 154 PHE A C 1
ATOM 1257 O O . PHE A 1 154 ? -2.200 -12.374 6.966 1.00 78.31 154 PHE A O 1
ATOM 1264 N N . PRO A 1 155 ? -2.385 -14.531 7.583 1.00 64.06 155 PRO A N 1
ATOM 1265 C CA . PRO A 1 155 ? -3.734 -14.367 8.083 1.00 64.06 155 PRO A CA 1
ATOM 1266 C C . PRO A 1 155 ? -3.748 -13.311 9.202 1.00 64.06 155 PRO A C 1
ATOM 1268 O O . PRO A 1 155 ? -3.028 -13.458 10.195 1.00 64.06 155 PRO A O 1
ATOM 1271 N N . PRO A 1 156 ? -4.604 -12.275 9.105 1.00 57.12 156 PRO A N 1
ATOM 1272 C CA . PRO A 1 156 ? -4.674 -11.190 10.087 1.00 57.12 156 PRO A CA 1
ATOM 1273 C C . PRO A 1 156 ? -4.994 -11.658 11.518 1.00 57.12 156 PRO A C 1
ATOM 1275 O O . PRO A 1 156 ? -4.839 -10.894 12.469 1.00 57.12 156 PRO A O 1
ATOM 1278 N N . PHE A 1 157 ? -5.458 -12.904 11.681 1.00 53.81 157 PHE A N 1
ATOM 1279 C CA . PHE A 1 157 ? -6.118 -13.392 12.890 1.00 53.81 157 PHE A CA 1
ATOM 1280 C C . PHE A 1 157 ? -5.726 -14.823 13.291 1.00 53.81 157 PHE A C 1
ATOM 1282 O O . PHE A 1 157 ? -6.563 -15.555 13.823 1.00 53.81 157 PHE A O 1
ATOM 1289 N N . ALA A 1 158 ? -4.470 -15.234 13.084 1.00 40.12 158 ALA A N 1
ATOM 1290 C CA . ALA A 1 158 ? -3.944 -16.449 13.714 1.00 40.12 158 ALA A CA 1
ATOM 1291 C C . ALA A 1 158 ? -3.955 -16.282 15.251 1.00 40.12 158 ALA A C 1
ATOM 1293 O O . ALA A 1 158 ? -3.009 -15.769 15.843 1.00 40.12 158 ALA A O 1
ATOM 1294 N N . GLY A 1 159 ? -5.084 -16.616 15.887 1.00 40.53 159 GLY A N 1
ATOM 1295 C CA . GLY A 1 159 ? -5.286 -16.503 17.335 1.00 40.53 159 GLY A CA 1
ATOM 1296 C C . GLY A 1 159 ? -6.701 -16.154 17.812 1.00 40.53 159 GLY A C 1
ATOM 1297 O O . GLY A 1 159 ? -6.931 -16.159 19.017 1.00 40.53 159 GLY A O 1
ATOM 1298 N N . ARG A 1 160 ? -7.676 -15.866 16.934 1.00 37.88 160 ARG A N 1
ATOM 1299 C CA . ARG A 1 160 ? -9.083 -15.720 17.358 1.00 37.88 160 ARG A CA 1
ATOM 1300 C C . ARG A 1 160 ? -10.001 -16.595 16.517 1.00 37.88 160 ARG A C 1
ATOM 1302 O O . ARG A 1 160 ? -10.334 -16.245 15.389 1.00 37.88 160 ARG A O 1
ATOM 1309 N N . ARG A 1 161 ? -10.458 -17.706 17.107 1.00 32.94 161 ARG A N 1
ATOM 1310 C CA . ARG A 1 161 ? -11.743 -18.304 16.728 1.00 32.94 161 ARG A CA 1
ATOM 1311 C C . ARG A 1 161 ? -12.796 -17.214 16.910 1.00 32.94 161 ARG A C 1
ATOM 1313 O O . ARG A 1 161 ? -13.022 -16.766 18.029 1.00 32.94 161 ARG A O 1
ATOM 1320 N N . ILE A 1 162 ? -13.389 -16.754 15.817 1.00 35.06 162 ILE A N 1
ATOM 1321 C CA . ILE A 1 162 ? -14.625 -15.982 15.885 1.00 35.06 162 ILE A CA 1
ATOM 1322 C C . ILE A 1 162 ? -15.729 -17.029 16.000 1.00 35.06 162 ILE A C 1
ATOM 1324 O O . ILE A 1 162 ? -16.148 -17.597 14.995 1.00 35.06 162 ILE A O 1
ATOM 1328 N N . GLN A 1 163 ? -16.108 -17.352 17.236 1.00 28.55 163 GLN A N 1
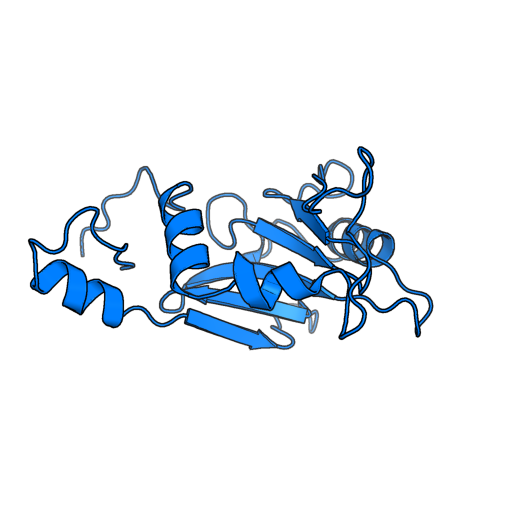ATOM 1329 C CA . GLN A 1 163 ? -17.450 -17.854 17.504 1.00 28.55 163 GLN A CA 1
ATOM 1330 C C . GLN A 1 163 ? -18.383 -16.648 17.384 1.00 28.55 163 GLN A C 1
ATOM 1332 O O . GLN A 1 163 ? -18.123 -15.608 17.994 1.00 28.55 163 GLN A O 1
ATOM 1337 N N . ILE A 1 164 ? -19.384 -16.774 16.519 1.00 39.72 164 ILE A N 1
ATOM 1338 C CA . ILE A 1 164 ? -20.629 -16.017 16.628 1.00 39.72 164 ILE A CA 1
ATOM 1339 C C . ILE A 1 164 ? -21.557 -16.894 17.459 1.00 39.72 164 ILE A C 1
ATOM 1341 O O . ILE A 1 164 ? -21.527 -18.122 17.201 1.00 39.72 164 ILE A O 1
#

Mean predicted aligned error: 5.18 Å

Sequence (164 aa):
MAYFKPASGLNPETERSYKLNKLTVTRQLKYSLKSEKSVDLLLGLNGLPVSTVELKSQFTGQDVTNAKRQFIEDRDPKEPVFKFKKRALVHFAVDPDEVFMTTKLEGLKTKYLPFNLGYNKGAGNPPNPEGYKTSYLWEYVWEKDRWMDILSRFPPFAGRRIQI

Radius of gyration: 17.01 Å; Cα contacts (8 Å, |Δi|>4): 283; chains: 1; bounding box: 41×48×40 Å

Solvent-accessible surface area (backbone atoms only — not comparable to full-atom values): 9337 Å² total; per-residue (Å²): 134,85,54,59,83,63,97,56,88,85,48,66,67,52,51,53,48,28,69,68,57,45,75,45,79,40,71,56,40,63,69,47,98,86,47,87,57,56,39,49,31,34,38,26,49,70,89,39,54,44,27,39,33,35,76,35,39,62,93,77,79,31,38,37,66,53,28,48,45,44,50,35,76,71,48,60,41,80,41,65,61,47,20,65,80,75,36,20,54,38,39,37,19,28,21,52,54,42,36,33,32,28,60,48,66,52,40,94,71,42,61,74,43,81,67,51,82,36,32,95,97,41,75,46,38,49,88,40,97,90,55,48,36,41,44,57,50,63,75,48,48,58,28,68,70,51,34,48,53,56,46,65,79,59,55,79,56,88,86,60,86,79,79,129

pLDDT: mean 90.9, std 13.83, range [28.55, 98.81]